Protein AF-A0A6H0V1Q2-F1 (afdb_monomer)

Structure (mmCIF, N/CA/C/O backbone):
data_AF-A0A6H0V1Q2-F1
#
_entry.id   AF-A0A6H0V1Q2-F1
#
loop_
_atom_site.group_PDB
_atom_site.id
_atom_site.type_symbol
_atom_site.label_atom_id
_atom_site.label_alt_id
_atom_site.label_comp_id
_atom_site.label_asym_id
_atom_site.label_entity_id
_atom_site.label_seq_id
_atom_site.pdbx_PDB_ins_code
_atom_site.Cartn_x
_atom_site.Cartn_y
_atom_site.Cartn_z
_atom_site.occupancy
_atom_site.B_iso_or_equiv
_atom_site.auth_seq_id
_atom_site.auth_comp_id
_atom_site.auth_asym_id
_atom_site.auth_atom_id
_atom_site.pdbx_PDB_model_num
ATOM 1 N N . MET A 1 1 ? 16.239 -5.148 -25.891 1.00 35.34 1 MET A N 1
ATOM 2 C CA . MET A 1 1 ? 16.422 -3.730 -26.270 1.00 35.34 1 MET A CA 1
ATOM 3 C C . MET A 1 1 ? 16.133 -2.842 -25.068 1.00 35.34 1 MET A C 1
ATOM 5 O O . MET A 1 1 ? 15.002 -2.816 -24.601 1.00 35.34 1 MET A O 1
ATOM 9 N N . ASN A 1 2 ? 17.152 -2.171 -24.526 1.00 43.47 2 ASN A N 1
ATOM 10 C CA . ASN A 1 2 ? 16.969 -1.147 -23.496 1.00 43.47 2 ASN A CA 1
ATOM 11 C C . ASN A 1 2 ? 16.529 0.144 -24.195 1.00 43.47 2 ASN A C 1
ATOM 13 O O . ASN A 1 2 ? 17.371 0.877 -24.701 1.00 43.47 2 ASN A O 1
ATOM 17 N N . SER A 1 3 ? 15.219 0.388 -24.265 1.00 57.19 3 SER A N 1
ATOM 18 C CA . SER A 1 3 ? 14.702 1.691 -24.690 1.00 57.19 3 SER A CA 1
ATOM 19 C C . SER A 1 3 ? 15.181 2.749 -23.691 1.00 57.19 3 SER A C 1
ATOM 21 O O . SER A 1 3 ? 14.856 2.695 -22.497 1.00 57.19 3 SER A O 1
ATOM 23 N N . ILE A 1 4 ? 16.031 3.662 -24.162 1.00 73.00 4 ILE A N 1
ATOM 24 C CA . ILE A 1 4 ? 16.458 4.831 -23.400 1.00 73.00 4 ILE A CA 1
ATOM 25 C C . ILE A 1 4 ? 15.266 5.781 -23.393 1.00 73.00 4 ILE A C 1
ATOM 27 O O . ILE A 1 4 ? 14.939 6.356 -24.424 1.00 73.00 4 ILE A O 1
ATOM 31 N N . LEU A 1 5 ? 14.633 5.936 -22.227 1.00 74.12 5 LEU A N 1
ATOM 32 C CA . LEU A 1 5 ? 13.517 6.866 -22.073 1.00 74.12 5 LEU A CA 1
ATOM 33 C C . LEU A 1 5 ? 13.927 8.277 -22.505 1.00 74.12 5 LEU A C 1
ATOM 35 O O . LEU A 1 5 ? 15.006 8.763 -22.120 1.00 74.12 5 LEU A O 1
ATOM 39 N N . THR A 1 6 ? 13.032 8.949 -23.219 1.00 88.44 6 THR A N 1
ATOM 40 C CA . THR A 1 6 ? 13.164 10.368 -23.536 1.00 88.44 6 THR A CA 1
ATOM 41 C C . THR A 1 6 ? 13.157 11.201 -22.249 1.00 88.44 6 THR A C 1
ATOM 43 O O . THR A 1 6 ? 12.796 10.744 -21.157 1.00 88.44 6 THR A O 1
ATOM 46 N N . LYS A 1 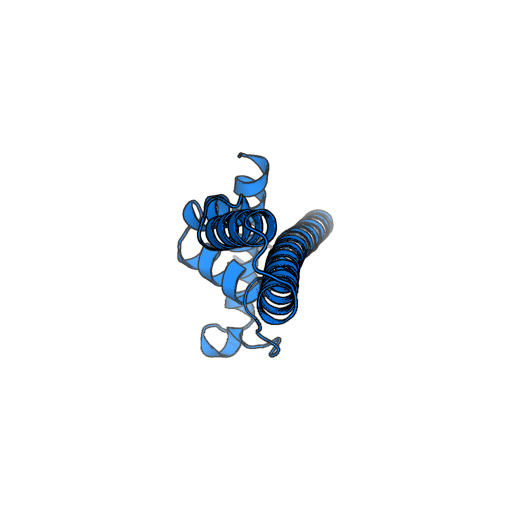7 ? 13.598 12.459 -22.343 1.00 89.50 7 LYS A N 1
ATOM 47 C CA . LYS A 1 7 ? 13.582 13.387 -21.201 1.00 89.50 7 LYS A CA 1
ATOM 48 C C . LYS A 1 7 ? 12.163 13.589 -20.650 1.00 89.50 7 LYS A C 1
ATOM 50 O O . LYS A 1 7 ? 11.982 13.691 -19.434 1.00 89.50 7 LYS A O 1
ATOM 55 N N . GLU A 1 8 ? 11.1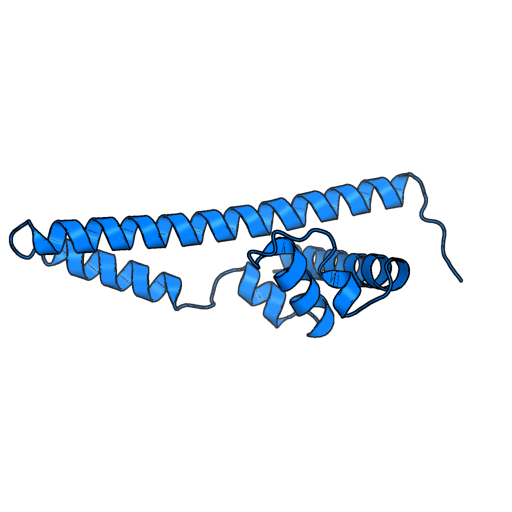74 13.608 -21.534 1.00 90.31 8 GLU A N 1
ATOM 56 C CA . GLU A 1 8 ? 9.760 13.766 -21.190 1.00 90.31 8 GLU A CA 1
ATOM 57 C C . GLU A 1 8 ? 9.228 12.524 -20.474 1.00 90.31 8 GLU A C 1
ATOM 59 O O . GLU A 1 8 ? 8.700 12.639 -19.370 1.00 90.31 8 GLU A O 1
ATOM 64 N N . GLU A 1 9 ? 9.482 11.329 -21.013 1.00 90.00 9 GLU A N 1
ATOM 65 C CA . GLU A 1 9 ? 9.057 10.068 -20.394 1.00 90.00 9 GLU A CA 1
ATOM 66 C C . GLU A 1 9 ? 9.665 9.870 -18.998 1.00 90.00 9 GLU A C 1
ATOM 68 O O . GLU A 1 9 ? 8.996 9.400 -18.076 1.00 90.00 9 GLU A O 1
ATOM 73 N N . LYS A 1 10 ? 10.933 10.263 -18.807 1.00 90.12 10 LYS A N 1
ATOM 74 C CA . LYS A 1 10 ? 11.576 10.247 -17.482 1.00 90.12 10 LYS A CA 1
ATOM 75 C C . LYS A 1 10 ? 10.873 11.187 -16.509 1.00 90.12 10 LYS A C 1
ATOM 77 O O . LYS A 1 10 ? 10.651 10.816 -15.358 1.00 90.12 10 LYS A O 1
ATOM 82 N N . THR A 1 11 ? 10.536 12.394 -16.957 1.00 94.00 11 THR A N 1
ATOM 83 C CA . THR A 1 11 ? 9.831 13.386 -16.134 1.00 94.00 11 THR A CA 1
ATOM 84 C C . THR A 1 11 ? 8.454 12.873 -15.727 1.00 94.00 11 THR A C 1
ATOM 86 O O . THR A 1 11 ? 8.127 12.898 -14.541 1.00 94.00 11 THR A O 1
ATOM 89 N N . PHE A 1 12 ? 7.693 12.334 -16.679 1.00 93.50 12 PHE A N 1
ATOM 90 C CA . PHE A 1 12 ? 6.370 11.773 -16.426 1.00 93.50 12 PHE A CA 1
ATOM 91 C C . PHE A 1 12 ? 6.425 10.592 -15.448 1.00 93.50 12 PHE A C 1
ATOM 93 O O . PHE A 1 12 ? 5.730 10.586 -14.433 1.00 93.50 12 PHE A O 1
ATOM 100 N N . TYR A 1 13 ? 7.339 9.642 -15.662 1.00 94.50 13 TYR A N 1
ATOM 101 C CA . TYR A 1 13 ? 7.541 8.528 -14.733 1.00 94.50 13 TYR A CA 1
ATOM 102 C C . TYR A 1 13 ? 7.905 8.998 -13.315 1.00 94.50 13 TYR A C 1
ATOM 104 O O . TYR A 1 13 ? 7.413 8.454 -12.325 1.00 94.50 13 TYR A O 1
ATOM 112 N N . ASN A 1 14 ? 8.745 10.027 -13.185 1.00 94.81 14 ASN A N 1
ATOM 113 C CA . ASN A 1 14 ? 9.090 10.589 -11.878 1.00 94.81 14 ASN A CA 1
ATOM 114 C C . ASN A 1 14 ? 7.874 11.221 -11.182 1.00 94.81 14 ASN A C 1
ATOM 116 O O . ASN A 1 14 ? 7.743 11.105 -9.960 1.00 94.81 14 ASN A O 1
ATOM 120 N N . GLN A 1 15 ? 6.975 11.858 -11.938 1.00 96.44 15 GLN A N 1
ATOM 121 C CA . GLN A 1 15 ? 5.711 12.373 -11.409 1.00 96.44 15 GLN A CA 1
ATOM 122 C C . GLN A 1 15 ? 4.814 11.232 -10.925 1.00 96.44 15 GLN A C 1
ATOM 124 O O . GLN A 1 15 ? 4.343 11.290 -9.791 1.00 96.44 15 GLN A O 1
ATOM 129 N N . GLN A 1 16 ? 4.667 10.161 -11.711 1.00 96.81 16 GLN A N 1
ATOM 130 C CA . GLN A 1 16 ? 3.937 8.958 -11.297 1.00 96.81 16 GLN A CA 1
ATOM 131 C C . GLN A 1 16 ? 4.529 8.354 -10.015 1.00 96.81 16 GLN A C 1
ATOM 133 O O . GLN A 1 16 ? 3.807 8.109 -9.055 1.00 96.81 16 GLN A O 1
ATOM 138 N N . CYS A 1 17 ? 5.859 8.219 -9.931 1.00 96.31 17 CYS A N 1
ATOM 139 C CA . CYS A 1 17 ? 6.539 7.750 -8.719 1.00 96.31 17 CYS A CA 1
ATOM 140 C C . CYS A 1 17 ? 6.205 8.596 -7.486 1.00 96.31 17 CYS A C 1
ATOM 142 O O . CYS A 1 17 ? 6.069 8.057 -6.384 1.00 96.31 17 CYS A O 1
ATOM 144 N N . ARG A 1 18 ? 6.166 9.925 -7.649 1.00 97.00 18 ARG A N 1
ATOM 145 C CA . ARG A 1 18 ? 5.840 10.856 -6.566 1.00 97.00 18 ARG A CA 1
ATOM 146 C C . ARG A 1 18 ? 4.381 10.705 -6.162 1.00 97.00 18 ARG A C 1
ATOM 148 O O . ARG A 1 18 ? 4.114 10.593 -4.974 1.00 97.00 18 ARG A O 1
ATOM 155 N N . LEU A 1 19 ? 3.479 10.658 -7.134 1.00 96.75 19 LEU A N 1
ATOM 156 C CA . LEU A 1 19 ? 2.054 10.494 -6.898 1.00 96.75 19 LEU A CA 1
ATOM 157 C C . LEU A 1 19 ? 1.755 9.199 -6.134 1.00 96.75 19 LEU A C 1
ATOM 159 O O . LEU A 1 19 ? 1.147 9.262 -5.071 1.00 96.75 19 LEU A O 1
ATOM 163 N N . THR A 1 20 ? 2.245 8.051 -6.614 1.00 97.31 20 THR A N 1
ATOM 164 C CA . THR A 1 20 ? 2.077 6.754 -5.936 1.00 97.31 20 THR A CA 1
ATOM 165 C C . THR A 1 20 ? 2.580 6.815 -4.496 1.00 97.31 20 THR A C 1
ATOM 167 O O . THR A 1 20 ? 1.898 6.359 -3.582 1.00 97.31 20 THR A O 1
ATOM 170 N N . ARG A 1 21 ? 3.746 7.439 -4.267 1.00 96.12 21 ARG A N 1
ATOM 171 C CA . ARG A 1 21 ? 4.287 7.615 -2.914 1.00 96.12 21 ARG A CA 1
ATOM 172 C C . ARG A 1 21 ? 3.337 8.408 -2.020 1.00 96.12 21 ARG A C 1
ATOM 174 O O . ARG A 1 21 ? 3.098 7.984 -0.895 1.00 96.12 21 ARG A O 1
ATOM 181 N N . GLU A 1 22 ? 2.836 9.549 -2.489 1.00 96.44 22 GLU A N 1
ATOM 182 C CA . GLU A 1 22 ? 1.945 10.390 -1.685 1.00 96.44 22 GLU A CA 1
ATOM 183 C C . GLU A 1 22 ? 0.606 9.697 -1.415 1.00 96.44 22 GLU A C 1
ATOM 185 O O . GLU A 1 22 ? 0.146 9.720 -0.279 1.00 96.44 22 GLU A O 1
ATOM 190 N N . ILE A 1 23 ? 0.026 9.003 -2.400 1.00 95.94 23 ILE A N 1
ATOM 191 C CA . ILE A 1 23 ? -1.199 8.206 -2.221 1.00 95.94 23 ILE A CA 1
ATOM 192 C C . ILE A 1 23 ? -1.003 7.164 -1.112 1.00 95.94 23 ILE A C 1
ATOM 194 O O . ILE A 1 23 ? -1.757 7.141 -0.136 1.00 95.94 23 ILE A O 1
ATOM 198 N N . CYS A 1 24 ? 0.047 6.342 -1.213 1.00 95.25 24 CYS A N 1
ATOM 199 C CA . CYS A 1 24 ? 0.351 5.323 -0.210 1.00 95.25 24 CYS A CA 1
ATOM 200 C C . CYS A 1 24 ? 0.624 5.942 1.167 1.00 95.25 24 CYS A C 1
ATOM 202 O O . CYS A 1 24 ? 0.104 5.465 2.174 1.00 95.25 24 CYS A O 1
ATOM 204 N N . LYS A 1 25 ? 1.387 7.039 1.225 1.00 94.56 25 LYS A N 1
ATOM 205 C CA . LYS A 1 25 ? 1.675 7.751 2.475 1.00 94.56 25 LYS A CA 1
ATOM 206 C C . LYS A 1 25 ? 0.404 8.289 3.129 1.00 94.56 25 LYS A C 1
ATOM 208 O O . LYS A 1 25 ? 0.232 8.130 4.334 1.00 94.56 25 LYS A O 1
ATOM 213 N N . MET A 1 26 ? -0.489 8.905 2.358 1.00 94.25 26 MET A N 1
ATOM 214 C CA . MET A 1 26 ? -1.757 9.428 2.868 1.00 94.25 26 MET A CA 1
ATOM 215 C C . MET A 1 26 ? -2.643 8.316 3.425 1.00 94.25 26 MET A C 1
ATOM 217 O O . MET A 1 26 ? -3.242 8.489 4.485 1.00 94.25 26 MET A O 1
ATOM 221 N N . HIS A 1 27 ? -2.671 7.157 2.769 1.00 93.44 27 HIS A N 1
ATOM 222 C CA . HIS A 1 27 ? -3.374 5.986 3.280 1.00 93.44 27 HIS A CA 1
ATOM 223 C C . HIS A 1 27 ? -2.787 5.478 4.602 1.00 93.44 27 HIS A C 1
ATOM 225 O O . HIS A 1 27 ? -3.534 5.270 5.554 1.00 93.44 27 HIS A O 1
ATOM 231 N N . LEU A 1 28 ? -1.462 5.353 4.712 1.00 92.69 28 LEU A N 1
ATOM 232 C CA . LEU A 1 28 ? -0.821 4.967 5.975 1.00 92.69 28 LEU A CA 1
ATOM 233 C C . LEU A 1 28 ? -1.130 5.966 7.102 1.00 92.69 28 LEU A C 1
ATOM 235 O O . LEU A 1 28 ? -1.491 5.559 8.204 1.00 92.69 28 LEU A O 1
ATOM 239 N N . LEU A 1 29 ? -1.070 7.271 6.816 1.00 93.44 29 LEU A N 1
ATOM 240 C CA . LEU A 1 29 ? -1.423 8.320 7.779 1.00 93.44 29 LEU A CA 1
ATOM 241 C C . LEU A 1 29 ? -2.889 8.236 8.217 1.00 93.44 29 LEU A C 1
ATOM 243 O O . LEU A 1 29 ? -3.194 8.438 9.393 1.00 93.44 29 LEU A O 1
ATOM 247 N N . TYR A 1 30 ? -3.793 7.925 7.289 1.00 92.31 30 TYR A N 1
ATOM 248 C CA . TYR A 1 30 ? -5.202 7.698 7.589 1.00 92.31 30 TYR A CA 1
ATOM 249 C C . TYR A 1 30 ? -5.395 6.509 8.542 1.00 92.31 30 TYR A C 1
ATOM 251 O O . TYR A 1 30 ? -6.074 6.651 9.563 1.00 92.31 30 TYR A O 1
ATOM 259 N N . LEU A 1 31 ? -4.744 5.372 8.269 1.00 92.19 31 LEU A N 1
ATOM 260 C CA . LEU A 1 31 ? -4.796 4.191 9.138 1.00 92.19 31 LEU A CA 1
ATOM 261 C C . LEU A 1 31 ? -4.215 4.480 10.529 1.00 92.19 31 LEU A C 1
ATOM 263 O O . LEU A 1 31 ? -4.804 4.100 11.542 1.00 92.19 31 LEU A O 1
ATOM 267 N N . ASP A 1 32 ? -3.091 5.189 10.603 1.00 93.25 32 ASP A N 1
ATOM 268 C CA . ASP A 1 32 ? -2.485 5.577 11.877 1.00 93.25 32 ASP A CA 1
ATOM 269 C C . ASP A 1 32 ? -3.371 6.539 12.670 1.00 93.25 32 ASP A C 1
ATOM 271 O O . ASP A 1 32 ? -3.465 6.434 13.895 1.00 93.25 32 ASP A O 1
ATOM 275 N N . ASN A 1 33 ? -4.068 7.453 11.993 1.00 94.75 33 ASN A N 1
ATOM 276 C CA . ASN A 1 33 ? -5.039 8.332 12.634 1.00 94.75 33 ASN A CA 1
ATOM 277 C C . ASN A 1 33 ? -6.216 7.541 13.227 1.00 94.75 33 ASN A C 1
ATOM 279 O O . ASN A 1 33 ? -6.612 7.803 14.364 1.00 94.75 33 ASN A O 1
ATOM 283 N N . ILE A 1 34 ? -6.739 6.542 12.506 1.00 94.12 34 ILE A N 1
ATOM 284 C CA . ILE A 1 34 ? -7.771 5.636 13.035 1.00 94.12 34 ILE A CA 1
ATOM 285 C C . ILE A 1 34 ? -7.260 4.911 14.284 1.00 94.12 34 ILE A C 1
ATOM 287 O O . ILE A 1 34 ? -7.915 4.945 15.326 1.00 94.12 34 ILE A O 1
ATOM 291 N N . LYS A 1 35 ? -6.065 4.309 14.222 1.00 95.19 35 LYS A N 1
ATOM 292 C CA . LYS A 1 35 ? -5.465 3.595 15.363 1.00 95.19 35 LYS A CA 1
ATOM 293 C C . LYS A 1 35 ? -5.292 4.503 16.581 1.00 95.19 35 LYS A C 1
ATOM 295 O O . LYS A 1 35 ? -5.599 4.091 17.698 1.00 95.19 35 LYS A O 1
ATOM 300 N N . LYS A 1 36 ? -4.848 5.748 16.382 1.00 96.38 36 LYS A N 1
ATOM 301 C CA . LYS A 1 36 ? -4.734 6.745 17.460 1.00 96.38 36 LYS A CA 1
ATOM 302 C C . LYS A 1 36 ? -6.091 7.053 18.090 1.00 96.38 36 LYS A C 1
ATOM 304 O O . LYS A 1 36 ? -6.197 7.043 19.313 1.00 96.38 36 LYS A O 1
ATOM 309 N N . GLN A 1 37 ? -7.129 7.261 17.279 1.00 95.69 37 GLN A N 1
ATOM 310 C CA . GLN A 1 37 ? -8.486 7.492 17.783 1.00 95.69 37 GLN A CA 1
ATOM 311 C C . GLN A 1 37 ? -9.005 6.304 18.601 1.00 95.69 37 GLN A C 1
ATOM 313 O O . GLN A 1 37 ? -9.532 6.508 19.693 1.00 95.69 37 GLN A O 1
ATOM 318 N N . ILE A 1 38 ? -8.799 5.073 18.120 1.00 94.94 38 ILE A N 1
ATOM 319 C CA . ILE A 1 38 ? -9.151 3.848 18.852 1.00 94.94 38 ILE A CA 1
ATOM 320 C C . ILE A 1 38 ? -8.435 3.809 20.207 1.00 94.94 38 ILE A C 1
ATOM 322 O O . ILE A 1 38 ? -9.075 3.558 21.226 1.00 94.94 38 ILE A O 1
ATOM 326 N N . SER A 1 39 ? -7.131 4.095 20.249 1.00 94.31 39 SER A N 1
ATOM 327 C CA . SER A 1 39 ? -6.361 4.130 21.500 1.00 94.31 39 SER A CA 1
ATOM 328 C C . SER A 1 39 ? -6.882 5.183 22.481 1.00 94.31 39 SER A C 1
ATOM 330 O O . SER A 1 39 ? -7.022 4.892 23.668 1.00 94.31 39 SER A O 1
ATOM 332 N N . CYS A 1 40 ? -7.229 6.382 22.002 1.00 93.19 40 CYS A N 1
ATOM 333 C CA . CYS A 1 40 ? -7.832 7.423 22.836 1.00 93.19 40 CYS A CA 1
ATOM 334 C C . CYS A 1 40 ? -9.197 7.002 23.395 1.00 93.19 40 CYS A C 1
ATOM 336 O O . CYS A 1 40 ? -9.472 7.254 24.565 1.00 93.19 40 CYS A O 1
ATOM 338 N N . LEU A 1 41 ? -10.039 6.348 22.590 1.00 92.44 41 LEU A N 1
ATOM 339 C CA . LEU A 1 41 ? -11.336 5.837 23.044 1.00 92.44 41 LEU A CA 1
ATOM 340 C C . LEU A 1 41 ? -11.159 4.734 24.093 1.00 92.44 41 LEU A C 1
ATOM 342 O O . LEU A 1 41 ? -11.764 4.824 25.154 1.00 92.44 41 LEU A O 1
ATOM 346 N N . LYS A 1 42 ? -10.251 3.773 23.864 1.00 90.19 42 LYS A N 1
ATOM 347 C CA . LYS A 1 42 ? -9.911 2.721 24.844 1.00 90.19 42 LYS A CA 1
ATOM 348 C C . LYS A 1 42 ? -9.409 3.298 26.164 1.00 90.19 42 LYS A C 1
ATOM 350 O O . LYS A 1 42 ? -9.692 2.744 27.220 1.00 90.19 42 LYS A O 1
ATOM 355 N N . PHE A 1 43 ? -8.642 4.387 26.112 1.00 90.38 43 PHE A N 1
ATOM 356 C CA . PHE A 1 43 ? -8.206 5.089 27.313 1.00 90.38 43 PHE A CA 1
ATOM 357 C C . PHE A 1 43 ? -9.403 5.717 28.036 1.00 90.38 43 PHE A C 1
ATOM 359 O O . PHE A 1 43 ? -9.618 5.421 29.205 1.00 90.38 43 PHE A O 1
ATOM 366 N N . LYS A 1 44 ? -10.234 6.502 27.341 1.00 88.88 44 LYS A N 1
ATOM 367 C CA . LYS A 1 44 ? -11.429 7.130 27.932 1.00 88.88 44 LYS A CA 1
ATOM 368 C C . LYS A 1 44 ? -12.383 6.116 28.560 1.00 88.88 44 LYS A C 1
ATOM 370 O O . LYS A 1 44 ? -12.794 6.309 29.693 1.00 88.88 44 LYS A O 1
ATOM 375 N N . GLU A 1 45 ? -12.653 5.001 27.883 1.00 86.31 45 GLU A N 1
ATOM 376 C CA . GLU A 1 45 ? -13.500 3.913 28.397 1.00 86.31 45 GLU A CA 1
ATOM 377 C C . GLU A 1 45 ? -12.984 3.294 29.707 1.00 86.31 45 GLU A C 1
ATOM 379 O O . GLU A 1 45 ? -13.778 2.763 30.479 1.00 86.31 45 GLU A O 1
ATOM 384 N N . ARG A 1 46 ? -11.669 3.334 29.967 1.00 84.94 46 ARG A N 1
ATOM 385 C CA . ARG A 1 46 ? -11.079 2.807 31.209 1.00 84.94 46 ARG A CA 1
ATOM 386 C C . ARG A 1 46 ? -11.204 3.764 32.393 1.00 84.94 46 ARG A C 1
ATOM 388 O O . ARG A 1 46 ? -11.212 3.294 33.526 1.00 84.94 46 ARG A O 1
ATOM 395 N N . PHE A 1 47 ? -11.230 5.073 32.145 1.00 83.00 47 PHE A N 1
ATOM 396 C CA . PHE A 1 47 ? -11.155 6.102 33.193 1.00 83.00 47 PHE A CA 1
ATOM 397 C C . PHE A 1 47 ? -12.472 6.851 33.415 1.00 83.00 47 PHE A C 1
ATOM 399 O O . PHE A 1 47 ? -12.715 7.350 34.511 1.00 83.00 47 PHE A O 1
ATOM 406 N N . GLU A 1 48 ? -13.334 6.923 32.405 1.00 76.75 48 GLU A N 1
ATOM 407 C CA . GLU A 1 48 ? -14.662 7.524 32.489 1.00 76.75 48 GLU A CA 1
ATOM 408 C C . GLU A 1 48 ? -15.717 6.414 32.651 1.00 76.75 48 GLU A C 1
ATOM 410 O O . GLU A 1 48 ? -15.538 5.301 32.153 1.00 76.75 48 GLU A O 1
ATOM 415 N N . LYS A 1 49 ? -16.829 6.690 33.357 1.00 70.81 49 LYS A N 1
ATOM 416 C CA . LYS A 1 49 ? -17.973 5.757 33.427 1.00 70.81 49 LYS A CA 1
ATOM 417 C C . LYS A 1 49 ? -18.345 5.336 32.004 1.00 70.81 49 LYS A C 1
ATOM 419 O O . LYS A 1 49 ? -18.435 6.197 31.133 1.00 70.81 49 LYS A O 1
ATOM 424 N N . THR A 1 50 ? -18.554 4.038 31.787 1.00 70.00 50 THR A N 1
ATOM 425 C CA . THR A 1 50 ? -18.785 3.435 30.468 1.00 70.00 50 THR A CA 1
ATOM 426 C C . THR A 1 50 ? -19.799 4.253 29.663 1.00 70.00 50 THR A C 1
ATOM 428 O O . THR A 1 50 ? -20.987 4.246 29.976 1.00 70.00 50 THR A O 1
ATOM 431 N N . ASN A 1 51 ? -19.320 4.992 28.657 1.00 82.12 51 ASN A N 1
ATOM 432 C CA . ASN A 1 51 ? -20.157 5.768 27.749 1.00 82.12 51 ASN A CA 1
ATOM 433 C C . ASN A 1 51 ? -20.413 4.919 26.490 1.00 82.12 51 ASN A C 1
ATOM 435 O O . ASN A 1 51 ? -19.468 4.695 25.724 1.00 82.12 51 ASN A O 1
ATOM 439 N N . PRO A 1 52 ? -21.658 4.466 26.249 1.00 85.19 52 PRO A N 1
ATOM 440 C CA . PRO A 1 52 ? -21.998 3.644 25.088 1.00 85.19 52 PRO A CA 1
ATOM 441 C C . PRO A 1 52 ? -21.598 4.272 23.745 1.00 85.19 52 PRO A C 1
ATOM 443 O O . PRO A 1 52 ? -21.283 3.550 22.800 1.00 85.19 52 PRO A O 1
ATOM 446 N N . GLU A 1 53 ? -21.552 5.605 23.657 1.00 88.50 53 GLU A N 1
ATOM 447 C CA . GLU A 1 53 ? -21.141 6.325 22.448 1.00 88.50 53 GLU A CA 1
ATOM 448 C C . GLU A 1 53 ? -19.662 6.082 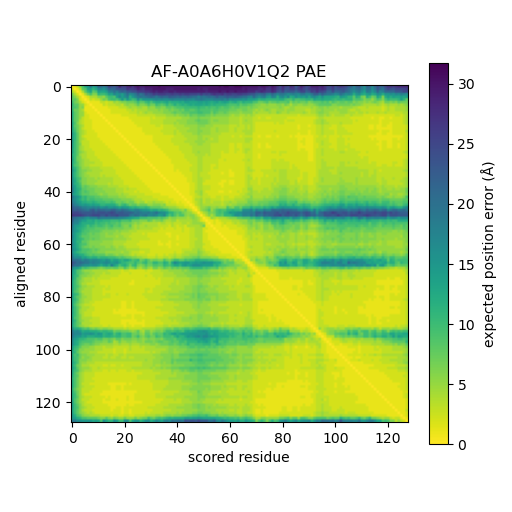22.105 1.00 88.50 53 GLU A C 1
ATOM 450 O O . GLU A 1 53 ? -19.308 5.903 20.937 1.00 88.50 53 GLU A O 1
ATOM 455 N N . PHE A 1 54 ? -18.783 6.020 23.113 1.00 88.31 54 PHE A N 1
ATOM 456 C CA . PHE A 1 54 ? -17.363 5.735 22.891 1.00 88.31 54 PHE A CA 1
ATOM 457 C C . PHE A 1 54 ? -17.155 4.313 22.389 1.00 88.31 54 PHE A C 1
ATOM 459 O O . PHE A 1 54 ? -16.358 4.106 21.471 1.00 88.31 54 PHE A O 1
ATOM 466 N N . THR A 1 55 ? -17.922 3.365 22.925 1.00 88.81 55 THR A N 1
ATOM 467 C CA . THR A 1 55 ? -17.879 1.968 22.498 1.00 88.81 55 THR A CA 1
ATOM 468 C C . THR A 1 55 ? -18.377 1.801 21.072 1.00 88.81 55 THR A C 1
ATOM 470 O O . THR A 1 55 ? -17.675 1.193 20.263 1.00 88.81 55 THR A O 1
ATOM 473 N N . ALA A 1 56 ? -19.513 2.410 20.725 1.00 91.56 56 ALA A N 1
ATOM 474 C CA . ALA A 1 56 ? -20.038 2.381 19.362 1.00 91.56 56 ALA A CA 1
ATOM 475 C C . ALA A 1 56 ? -19.054 3.012 18.360 1.00 91.56 56 ALA A C 1
ATOM 477 O O . ALA A 1 56 ? -18.750 2.431 17.317 1.00 91.56 56 ALA A O 1
ATOM 478 N N . LYS A 1 57 ? -18.475 4.174 18.696 1.00 93.50 57 LYS A N 1
ATOM 479 C CA . LYS A 1 57 ? -17.480 4.836 17.839 1.00 93.50 57 LYS A CA 1
ATOM 480 C C . LYS A 1 57 ? -16.204 4.010 17.685 1.00 93.50 57 LYS A C 1
ATOM 482 O O . LYS A 1 57 ? -15.631 3.972 16.596 1.00 93.50 57 LYS A O 1
ATOM 487 N N . ARG A 1 58 ? -15.741 3.360 18.756 1.00 93.75 58 ARG A N 1
ATOM 488 C CA . ARG A 1 58 ? -14.569 2.480 18.718 1.00 93.75 58 ARG A CA 1
ATOM 489 C C . ARG A 1 58 ? -14.815 1.282 17.806 1.00 93.75 58 ARG A C 1
ATOM 491 O O . ARG A 1 58 ? -13.959 1.010 16.973 1.00 93.75 58 ARG A O 1
ATOM 498 N N . GLN A 1 59 ? -15.966 0.622 17.937 1.00 92.75 59 GLN A N 1
ATOM 499 C CA . GLN A 1 59 ? -16.356 -0.507 17.086 1.00 92.75 59 GLN A CA 1
ATOM 500 C C . GLN A 1 59 ? -16.388 -0.104 15.611 1.00 92.75 59 GLN A C 1
ATOM 502 O O . GLN A 1 59 ? -15.708 -0.729 14.807 1.00 92.75 59 GLN A O 1
ATOM 507 N N . LEU A 1 60 ? -17.036 1.017 15.276 1.00 93.31 60 LEU A N 1
ATOM 508 C CA . LEU A 1 60 ? -17.067 1.536 13.904 1.00 93.31 60 LEU A CA 1
ATOM 509 C C . LEU A 1 60 ? -15.659 1.787 13.330 1.00 93.31 60 LEU A C 1
ATOM 511 O O . LEU A 1 60 ? -15.397 1.541 12.154 1.00 93.31 60 LEU A O 1
ATOM 515 N N . LEU A 1 61 ? -14.739 2.321 14.137 1.00 93.50 61 LEU A N 1
ATOM 516 C CA . LEU A 1 61 ? -13.358 2.556 13.709 1.00 93.50 61 LEU A CA 1
ATOM 517 C C . LEU A 1 61 ? -12.559 1.253 13.559 1.00 93.50 61 LEU A C 1
ATOM 519 O O . LEU A 1 61 ? -11.724 1.162 12.661 1.00 93.50 61 LEU A O 1
ATOM 523 N N . GLU A 1 62 ? -12.795 0.265 14.423 1.00 93.12 62 GLU A N 1
ATOM 524 C CA . GLU A 1 62 ? -12.191 -1.068 14.321 1.00 93.12 62 GLU A CA 1
ATOM 525 C C . GLU A 1 62 ? -12.694 -1.804 13.069 1.00 93.12 62 GLU A C 1
ATOM 527 O O . GLU A 1 62 ? -11.879 -2.359 12.335 1.00 93.12 62 GLU A O 1
ATOM 532 N N . GLU A 1 63 ? -13.989 -1.715 12.758 1.00 91.44 63 GLU A N 1
ATOM 533 C CA . GLU A 1 63 ? -14.581 -2.231 11.517 1.00 91.44 63 GLU A CA 1
ATOM 534 C C . GLU A 1 63 ? -13.958 -1.574 10.282 1.00 91.44 63 GLU A C 1
ATOM 536 O O . GLU A 1 63 ? -13.513 -2.272 9.376 1.00 91.44 63 GLU A O 1
ATOM 541 N N . LYS A 1 64 ? -13.816 -0.240 10.271 1.00 88.50 64 LYS A N 1
ATOM 542 C CA . LYS A 1 64 ? -13.132 0.480 9.179 1.00 88.50 64 LYS A CA 1
ATOM 543 C C . LYS A 1 64 ? -11.678 0.057 8.981 1.00 88.50 64 LYS A C 1
ATOM 545 O O . LYS A 1 64 ? -11.160 0.184 7.878 1.00 88.50 64 LYS A O 1
ATOM 550 N N . LEU A 1 65 ? -11.000 -0.387 10.040 1.00 88.38 65 LEU A N 1
ATOM 551 C CA . LEU A 1 65 ? -9.624 -0.876 9.952 1.00 88.38 65 LEU A CA 1
ATOM 552 C C . LEU A 1 65 ? -9.559 -2.313 9.411 1.00 88.38 65 LEU A C 1
ATOM 554 O O . LEU A 1 65 ? -8.545 -2.696 8.834 1.00 88.38 65 LEU A O 1
ATOM 558 N N . GLN A 1 66 ? -10.614 -3.100 9.629 1.00 84.75 66 GLN A N 1
ATOM 559 C CA . GLN A 1 66 ? -10.737 -4.475 9.139 1.00 84.75 66 GLN A CA 1
ATOM 560 C C . GLN A 1 66 ? -11.267 -4.547 7.706 1.00 84.75 66 GLN A C 1
ATOM 562 O O . GLN A 1 66 ? -10.927 -5.479 6.979 1.00 84.75 66 GLN A O 1
ATOM 567 N N . GLN A 1 67 ? -12.087 -3.581 7.293 1.00 76.62 67 GLN A N 1
ATOM 568 C CA . GLN A 1 67 ? -12.584 -3.491 5.927 1.00 76.62 67 GLN A CA 1
ATOM 569 C C . GLN A 1 67 ? -11.423 -3.213 4.966 1.00 76.62 67 GLN A C 1
ATOM 571 O O . GLN A 1 67 ? -10.777 -2.165 5.011 1.00 76.62 67 GLN A O 1
ATOM 576 N N . ASN A 1 68 ? -11.190 -4.153 4.049 1.00 65.81 68 ASN A N 1
ATOM 577 C CA . ASN A 1 68 ? -10.234 -4.023 2.946 1.00 65.81 68 ASN A CA 1
ATOM 578 C C . ASN A 1 68 ? -10.784 -3.161 1.792 1.00 65.81 68 ASN A C 1
ATOM 580 O O . ASN A 1 68 ? -10.296 -3.236 0.671 1.00 65.81 68 ASN A O 1
ATOM 584 N N . ASP A 1 69 ? -11.762 -2.298 2.060 1.00 70.94 69 ASP A N 1
ATOM 585 C CA . ASP A 1 69 ? -12.517 -1.572 1.032 1.00 70.94 69 ASP A CA 1
ATOM 586 C C . ASP A 1 69 ? -11.861 -0.237 0.652 1.00 70.94 69 ASP A C 1
ATOM 588 O O . ASP A 1 69 ? -12.437 0.597 -0.047 1.00 70.94 69 ASP A O 1
ATOM 592 N N . SER A 1 70 ? -10.639 0.016 1.128 1.00 85.19 70 SER A N 1
ATOM 593 C CA . SER A 1 70 ? -9.921 1.220 0.725 1.00 85.19 70 SER A CA 1
ATOM 594 C C . SER A 1 70 ? -9.567 1.150 -0.762 1.00 85.19 70 SER A C 1
ATOM 596 O O . SER A 1 70 ? -9.148 0.104 -1.257 1.00 85.19 70 SER A O 1
ATOM 598 N N . LEU A 1 71 ? -9.640 2.289 -1.455 1.00 90.19 71 LEU A N 1
ATOM 599 C CA . LEU A 1 71 ? -9.284 2.388 -2.874 1.00 90.19 71 LEU A CA 1
ATOM 600 C C . LEU A 1 71 ? -7.898 1.794 -3.178 1.00 90.19 71 LEU A C 1
ATOM 602 O O . LEU A 1 71 ? -7.716 1.160 -4.209 1.00 90.19 71 LEU A O 1
ATOM 606 N N . ILE A 1 72 ? -6.930 1.929 -2.263 1.00 92.38 72 ILE A N 1
ATOM 607 C CA . ILE A 1 72 ? -5.608 1.308 -2.429 1.00 92.38 72 ILE A CA 1
ATOM 608 C C . ILE A 1 72 ? -5.702 -0.216 -2.469 1.00 92.38 72 ILE A C 1
ATOM 610 O O . ILE A 1 72 ? -5.083 -0.826 -3.330 1.00 92.38 72 ILE A O 1
ATOM 614 N N . GLN A 1 73 ? -6.468 -0.834 -1.572 1.00 91.06 73 GLN A N 1
ATOM 615 C CA . GLN A 1 73 ? -6.634 -2.290 -1.547 1.00 91.06 73 GLN A CA 1
ATOM 616 C C . GLN A 1 73 ? -7.386 -2.791 -2.788 1.00 91.06 73 GLN A C 1
ATOM 618 O O . GLN A 1 73 ? -7.003 -3.798 -3.384 1.00 91.06 73 GLN A O 1
ATOM 623 N N . ILE A 1 74 ? -8.390 -2.040 -3.251 1.00 93.12 74 ILE A N 1
ATOM 624 C CA . ILE A 1 74 ? -9.081 -2.322 -4.517 1.00 93.12 74 ILE A CA 1
ATOM 625 C C . ILE A 1 74 ? -8.094 -2.260 -5.688 1.00 93.12 74 ILE A C 1
ATOM 627 O O . ILE A 1 74 ? -8.033 -3.184 -6.492 1.00 93.12 74 ILE A O 1
ATOM 631 N N . VAL A 1 75 ? -7.261 -1.223 -5.771 1.00 95.81 75 VAL A N 1
ATOM 632 C CA . VAL A 1 75 ? -6.246 -1.121 -6.828 1.00 95.81 75 VAL A CA 1
ATOM 633 C C . VAL A 1 75 ? -5.251 -2.278 -6.746 1.00 95.81 75 VAL A C 1
ATOM 635 O O . VAL A 1 75 ? -5.039 -2.958 -7.744 1.00 95.81 75 VAL A O 1
ATOM 638 N N . LEU A 1 76 ? -4.684 -2.556 -5.569 1.00 95.62 76 LEU A N 1
ATOM 639 C CA . LEU A 1 76 ? -3.700 -3.629 -5.382 1.00 95.62 76 LEU A CA 1
ATOM 640 C C . LEU A 1 76 ? -4.261 -5.018 -5.709 1.00 95.62 76 LEU A C 1
ATOM 642 O O . LEU A 1 76 ? -3.543 -5.832 -6.284 1.00 95.62 76 LEU A O 1
ATOM 646 N N . SER A 1 77 ? -5.530 -5.284 -5.391 1.00 94.81 77 SER A N 1
ATOM 647 C CA . SER A 1 77 ? -6.190 -6.557 -5.723 1.00 94.81 77 SER A CA 1
ATOM 648 C C . SER A 1 77 ? -6.466 -6.733 -7.221 1.00 94.81 77 SER A C 1
ATOM 650 O O . SER A 1 77 ? -6.540 -7.867 -7.689 1.00 94.81 77 SER A O 1
ATOM 652 N N . ASN A 1 78 ? -6.563 -5.635 -7.978 1.00 95.69 78 ASN A N 1
ATOM 653 C CA . ASN A 1 78 ? -6.719 -5.653 -9.436 1.00 95.69 78 ASN A CA 1
ATOM 654 C C . ASN A 1 78 ? -5.385 -5.598 -10.196 1.00 95.69 78 ASN A C 1
ATOM 656 O O . ASN A 1 78 ? -5.352 -5.817 -11.407 1.00 95.69 78 ASN A O 1
ATOM 660 N N . MET A 1 79 ? -4.281 -5.309 -9.507 1.00 97.50 79 MET A N 1
ATOM 661 C CA . MET A 1 79 ? -2.945 -5.373 -10.086 1.00 97.50 79 MET A CA 1
ATOM 662 C C . MET A 1 79 ? -2.486 -6.820 -10.270 1.00 97.50 79 MET A C 1
ATOM 664 O O . MET A 1 79 ? -2.865 -7.735 -9.537 1.00 97.50 79 MET A O 1
ATOM 668 N N . SER A 1 80 ? -1.549 -7.026 -11.191 1.00 97.94 80 SER A N 1
ATOM 669 C CA . SER A 1 80 ? -0.810 -8.279 -11.261 1.00 97.94 80 SER A CA 1
ATOM 670 C C . SER A 1 80 ? -0.107 -8.567 -9.918 1.00 97.94 80 SER A C 1
ATOM 672 O O . SER A 1 80 ? 0.524 -7.667 -9.349 1.00 97.94 80 SER A O 1
ATOM 674 N N . PRO A 1 81 ? -0.122 -9.820 -9.409 1.00 97.69 81 PRO A N 1
ATOM 675 C CA . PRO A 1 81 ? 0.373 -10.124 -8.060 1.00 97.69 81 PRO A CA 1
ATOM 676 C C . PRO A 1 81 ? 1.816 -9.673 -7.801 1.00 97.69 81 PRO A C 1
ATOM 678 O O . PRO A 1 81 ? 2.162 -9.219 -6.713 1.00 97.69 81 PRO A O 1
ATOM 681 N N . LYS A 1 82 ? 2.677 -9.756 -8.824 1.00 96.62 82 LYS A N 1
ATOM 682 C CA . LYS A 1 82 ? 4.078 -9.320 -8.730 1.00 96.62 82 LYS A CA 1
ATOM 683 C C . LYS A 1 82 ? 4.202 -7.806 -8.583 1.00 96.62 82 LYS A C 1
ATOM 685 O O . LYS A 1 82 ? 5.046 -7.342 -7.822 1.00 96.62 82 LYS A O 1
ATOM 690 N N . ASN A 1 83 ? 3.393 -7.043 -9.310 1.00 98.06 83 ASN A N 1
ATOM 691 C CA . ASN A 1 83 ? 3.454 -5.589 -9.270 1.00 98.06 83 ASN A CA 1
ATOM 692 C C . ASN A 1 83 ? 2.790 -5.040 -8.007 1.00 98.06 83 ASN A C 1
ATOM 694 O O . ASN A 1 83 ? 3.366 -4.147 -7.388 1.0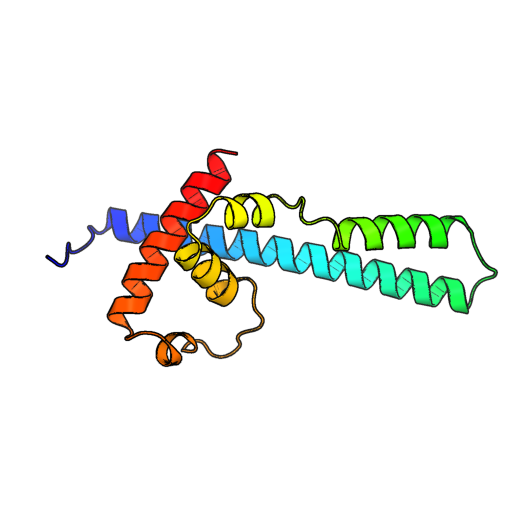0 98.06 83 ASN A O 1
ATOM 698 N N . ALA A 1 84 ? 1.664 -5.624 -7.580 1.00 97.88 84 ALA A N 1
ATOM 699 C CA . ALA A 1 84 ? 1.043 -5.331 -6.289 1.00 97.88 84 ALA A CA 1
ATOM 700 C C . ALA A 1 84 ? 2.064 -5.484 -5.152 1.00 97.88 84 ALA A C 1
ATOM 702 O O . ALA A 1 84 ? 2.330 -4.536 -4.416 1.00 97.88 84 ALA A O 1
ATOM 703 N N . TRP A 1 85 ? 2.752 -6.629 -5.108 1.00 96.75 85 TRP A N 1
ATOM 704 C CA . TRP A 1 85 ? 3.781 -6.903 -4.107 1.00 96.75 85 TRP A CA 1
ATOM 705 C C . TRP A 1 85 ? 4.943 -5.896 -4.142 1.00 96.75 85 TRP A C 1
ATOM 707 O O . TRP A 1 85 ? 5.438 -5.475 -3.095 1.00 96.75 85 TRP A O 1
ATOM 717 N N . ILE A 1 86 ? 5.372 -5.451 -5.332 1.00 97.12 86 ILE A N 1
ATOM 718 C CA . ILE A 1 86 ? 6.391 -4.395 -5.451 1.00 97.12 86 ILE A CA 1
ATOM 719 C C . ILE A 1 86 ? 5.882 -3.078 -4.861 1.00 97.12 86 ILE A C 1
ATOM 721 O O . ILE A 1 86 ? 6.643 -2.418 -4.150 1.00 97.12 86 ILE A O 1
ATOM 725 N N . ILE A 1 87 ? 4.636 -2.677 -5.134 1.00 97.44 87 ILE A N 1
ATOM 726 C C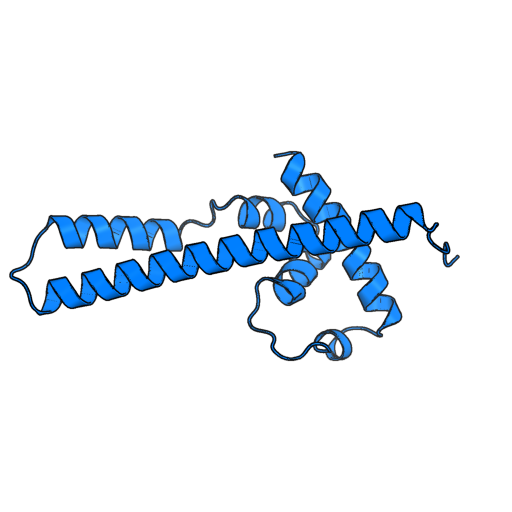A . ILE A 1 87 ? 4.056 -1.456 -4.558 1.00 97.44 87 ILE A CA 1
ATOM 727 C C . ILE A 1 87 ? 3.983 -1.571 -3.037 1.00 97.44 87 ILE A C 1
ATOM 729 O O . ILE A 1 87 ? 4.468 -0.677 -2.342 1.00 97.44 87 ILE A O 1
ATOM 733 N N . GLU A 1 88 ? 3.475 -2.688 -2.521 1.00 95.69 88 GLU A N 1
ATOM 734 C CA . GLU A 1 88 ? 3.384 -2.950 -1.085 1.00 95.69 88 GLU A CA 1
ATOM 735 C C . GLU A 1 88 ? 4.750 -2.846 -0.402 1.00 95.69 88 GLU A C 1
ATOM 737 O O . GLU A 1 88 ? 4.930 -2.048 0.521 1.00 95.69 88 GLU A O 1
ATOM 742 N N . LYS A 1 89 ? 5.747 -3.587 -0.898 1.00 95.12 89 LYS A N 1
ATOM 743 C CA . LYS A 1 89 ? 7.107 -3.585 -0.340 1.00 95.12 89 LYS A CA 1
ATOM 744 C C . LYS A 1 89 ? 7.825 -2.247 -0.493 1.00 95.12 89 LYS A C 1
ATOM 746 O O . LYS A 1 89 ? 8.677 -1.913 0.328 1.00 95.12 89 LYS A O 1
ATOM 751 N N . THR A 1 90 ? 7.509 -1.477 -1.534 1.00 94.94 90 THR A N 1
ATOM 752 C CA . THR A 1 90 ? 8.162 -0.183 -1.775 1.00 94.94 90 THR A CA 1
ATOM 753 C C . THR A 1 90 ? 7.547 0.942 -0.946 1.00 94.94 90 THR A C 1
ATOM 755 O O . THR A 1 90 ? 8.276 1.844 -0.537 1.00 94.94 90 THR A O 1
ATOM 758 N N . TYR A 1 91 ? 6.226 0.935 -0.748 1.00 94.81 91 TYR A N 1
ATOM 759 C CA . TYR A 1 91 ? 5.496 2.121 -0.289 1.00 94.81 91 TYR A CA 1
ATOM 760 C C . TYR A 1 91 ? 4.590 1.903 0.925 1.00 94.81 91 TYR A C 1
ATOM 762 O O . TYR A 1 91 ? 4.291 2.881 1.605 1.00 94.81 91 TYR A O 1
ATOM 770 N N . LEU A 1 92 ? 4.139 0.675 1.195 1.00 92.94 92 LEU A N 1
ATOM 771 C CA . LEU A 1 92 ? 3.191 0.386 2.281 1.00 92.94 92 LEU A CA 1
ATOM 772 C C . LEU A 1 92 ? 3.825 -0.371 3.451 1.00 92.94 92 LEU A C 1
ATOM 774 O O . LEU A 1 92 ? 3.337 -0.292 4.574 1.00 92.94 92 LEU A O 1
ATOM 778 N N . SER A 1 93 ? 4.922 -1.088 3.215 1.00 89.31 93 SER A N 1
ATOM 779 C CA . SER A 1 93 ? 5.678 -1.744 4.280 1.00 89.31 93 SER A CA 1
ATOM 780 C C . SER A 1 93 ? 6.645 -0.785 4.980 1.00 89.31 93 SER A C 1
ATOM 782 O O . SER A 1 93 ? 7.233 0.088 4.340 1.00 89.31 93 SER A O 1
ATOM 784 N N . ASN A 1 94 ? 6.897 -1.019 6.270 1.00 77.00 94 ASN A N 1
ATOM 785 C CA . ASN A 1 94 ? 7.904 -0.307 7.068 1.00 77.00 94 ASN A CA 1
ATOM 786 C C . ASN A 1 94 ? 9.341 -0.764 6.739 1.00 77.00 94 ASN A C 1
ATOM 788 O O . ASN A 1 94 ? 10.117 -1.123 7.624 1.00 77.00 94 ASN A O 1
ATOM 792 N N . ASN A 1 95 ? 9.701 -0.788 5.456 1.00 75.38 95 ASN A N 1
ATOM 793 C CA . ASN A 1 95 ? 11.057 -1.096 5.021 1.00 75.38 95 ASN A CA 1
ATOM 794 C C . ASN A 1 95 ? 11.928 0.160 5.143 1.00 75.38 95 ASN A C 1
ATOM 796 O O . ASN A 1 95 ? 11.895 1.041 4.287 1.00 75.38 95 ASN A O 1
ATOM 800 N N . TYR A 1 96 ? 12.736 0.227 6.201 1.00 76.12 96 TYR A N 1
ATOM 801 C CA . TYR A 1 96 ? 13.727 1.296 6.383 1.00 76.12 96 TYR A CA 1
ATOM 802 C C . TYR A 1 96 ? 14.961 1.121 5.482 1.00 76.12 96 TYR A C 1
ATOM 804 O O . TYR A 1 96 ? 15.678 2.085 5.223 1.00 76.12 96 TYR A O 1
ATOM 812 N N . ASN A 1 97 ? 15.199 -0.097 4.983 1.00 88.12 97 ASN A N 1
ATOM 813 C CA . ASN A 1 97 ? 16.275 -0.385 4.041 1.00 88.12 97 ASN A CA 1
ATOM 814 C C . ASN A 1 97 ? 15.863 0.029 2.619 1.00 88.12 97 ASN A C 1
ATOM 816 O O . ASN A 1 97 ? 14.972 -0.577 2.026 1.00 88.12 97 ASN A O 1
ATOM 820 N N . SER A 1 98 ? 16.540 1.025 2.047 1.00 85.19 98 SER A N 1
ATOM 821 C CA . SER A 1 98 ? 16.315 1.485 0.669 1.00 85.19 98 SER A CA 1
ATOM 822 C C . SER A 1 98 ? 16.717 0.456 -0.396 1.00 85.19 98 SER A C 1
ATOM 824 O O . SER A 1 98 ? 16.273 0.560 -1.542 1.00 85.19 98 SER A O 1
ATOM 826 N N . GLU A 1 99 ? 17.516 -0.544 -0.022 1.00 92.12 99 GLU A N 1
ATOM 827 C CA . GLU A 1 99 ? 18.049 -1.596 -0.888 1.00 92.12 99 GLU A CA 1
ATOM 828 C C . GLU A 1 99 ? 17.424 -2.973 -0.632 1.00 92.12 99 GLU A C 1
ATOM 830 O O . GLU A 1 99 ? 17.944 -3.977 -1.108 1.00 92.12 99 GLU A O 1
ATOM 835 N N . TRP A 1 100 ? 16.269 -3.036 0.046 1.00 93.44 100 TRP A N 1
ATOM 836 C CA . TRP A 1 100 ? 15.528 -4.284 0.314 1.00 93.44 100 TRP A CA 1
ATOM 837 C C . TRP A 1 100 ? 15.319 -5.165 -0.930 1.00 93.44 100 TRP A C 1
ATOM 839 O O . TRP A 1 100 ? 15.146 -6.376 -0.836 1.00 93.44 100 TRP A O 1
ATOM 849 N N . TYR A 1 101 ? 15.296 -4.558 -2.118 1.00 94.25 101 TYR A N 1
ATOM 850 C CA . TYR A 1 101 ? 15.074 -5.260 -3.374 1.00 94.25 101 TYR A CA 1
ATOM 851 C C . TYR A 1 101 ? 16.250 -6.150 -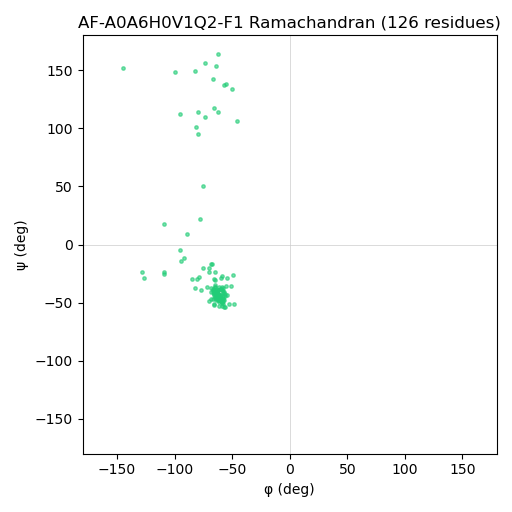3.785 1.00 94.25 101 TYR A C 1
ATOM 853 O O . TYR A 1 101 ? 16.039 -7.045 -4.602 1.00 94.25 101 TYR A O 1
ATOM 861 N N . LEU A 1 102 ? 17.460 -5.920 -3.258 1.00 95.19 102 LEU A N 1
ATOM 862 C CA . LEU A 1 102 ? 18.651 -6.706 -3.599 1.00 95.19 102 LEU A CA 1
ATOM 863 C C . LEU A 1 102 ? 18.543 -8.164 -3.147 1.00 95.19 102 LEU A C 1
ATOM 865 O O . LEU A 1 102 ? 19.140 -9.032 -3.777 1.00 95.19 102 LEU A O 1
ATOM 869 N N . ASP A 1 103 ? 17.706 -8.440 -2.148 1.00 93.88 103 ASP A N 1
ATOM 870 C CA . ASP A 1 103 ? 17.418 -9.798 -1.680 1.00 93.88 103 ASP A CA 1
ATOM 871 C C . ASP A 1 103 ? 16.628 -10.626 -2.715 1.00 93.88 103 ASP A C 1
ATOM 873 O O . ASP A 1 103 ? 16.571 -11.851 -2.630 1.00 93.88 103 ASP A O 1
ATOM 877 N N . TYR A 1 104 ? 16.012 -9.969 -3.708 1.00 93.94 104 TYR A N 1
ATOM 878 C CA . TYR A 1 104 ? 15.096 -10.597 -4.671 1.00 93.94 104 TYR A CA 1
ATOM 879 C C . TYR A 1 104 ? 15.476 -10.337 -6.133 1.00 93.94 104 TYR A C 1
ATOM 881 O O . TYR A 1 104 ? 15.161 -11.139 -7.015 1.00 93.94 104 TYR A O 1
ATOM 889 N N . PHE A 1 105 ? 16.120 -9.205 -6.423 1.00 94.50 105 PHE A N 1
ATOM 890 C CA . PHE A 1 105 ? 16.419 -8.766 -7.781 1.00 94.50 105 PHE A CA 1
ATOM 891 C C . PHE A 1 105 ? 17.761 -8.051 -7.865 1.00 94.50 105 PHE A C 1
ATOM 893 O O . PHE A 1 105 ? 18.160 -7.304 -6.976 1.00 94.50 105 PHE A O 1
ATOM 900 N N . SER A 1 106 ? 18.387 -8.124 -9.040 1.00 96.62 106 SER A N 1
ATOM 901 C CA . SER A 1 106 ? 19.409 -7.141 -9.388 1.00 96.62 106 SER A CA 1
ATOM 902 C C . SER A 1 106 ? 18.805 -5.735 -9.488 1.00 96.62 106 SER A C 1
ATOM 904 O O . SER A 1 106 ? 17.633 -5.560 -9.838 1.00 96.62 106 SER A O 1
ATOM 906 N N . LYS A 1 107 ? 19.635 -4.710 -9.266 1.00 95.12 107 LYS A N 1
ATOM 907 C CA . LYS A 1 107 ? 19.251 -3.293 -9.371 1.00 95.12 107 LYS A CA 1
ATOM 908 C C . LYS A 1 107 ? 18.493 -2.972 -10.660 1.00 95.12 107 LYS A C 1
ATOM 910 O O . LYS A 1 107 ? 17.411 -2.392 -10.628 1.00 95.12 107 LYS A O 1
ATOM 915 N N . THR A 1 108 ? 19.040 -3.371 -11.805 1.00 94.94 108 THR A N 1
ATOM 916 C CA . THR A 1 108 ? 18.436 -3.111 -13.121 1.00 94.94 108 THR A CA 1
ATOM 917 C C . THR A 1 108 ? 17.076 -3.789 -13.273 1.00 94.94 108 THR A C 1
ATOM 919 O O . THR A 1 108 ? 16.132 -3.168 -13.764 1.00 94.94 108 THR A O 1
ATOM 922 N N . THR A 1 109 ? 16.954 -5.030 -12.796 1.00 96.19 109 THR A N 1
ATOM 923 C CA . THR A 1 109 ? 15.698 -5.785 -12.811 1.00 96.19 109 THR A CA 1
ATOM 924 C C . THR A 1 109 ? 14.650 -5.109 -11.941 1.00 96.19 109 THR A C 1
ATOM 926 O O . THR A 1 109 ? 13.537 -4.876 -12.409 1.00 96.19 109 THR A O 1
ATOM 929 N N . PHE A 1 110 ? 15.011 -4.717 -10.718 1.00 96.25 110 PHE A N 1
ATOM 930 C CA . PHE A 1 110 ? 14.096 -4.032 -9.813 1.00 96.25 110 PHE A CA 1
ATOM 931 C C . PHE A 1 110 ? 13.554 -2.738 -10.420 1.00 96.25 110 PHE A C 1
ATOM 933 O O . PHE A 1 110 ? 12.342 -2.562 -10.486 1.00 96.25 110 PHE A O 1
ATOM 940 N N . TYR A 1 111 ? 14.412 -1.849 -10.931 1.00 94.62 111 TYR A N 1
ATOM 941 C CA . TYR A 1 111 ? 13.940 -0.579 -11.495 1.00 94.62 111 TYR A CA 1
ATOM 942 C C . TYR A 1 111 ? 13.073 -0.758 -12.744 1.00 94.62 111 TYR A C 1
ATOM 944 O O . TYR A 1 111 ? 12.169 0.049 -12.971 1.00 94.62 111 TYR A O 1
ATOM 952 N N . LYS A 1 112 ? 13.305 -1.812 -13.537 1.00 95.06 112 LYS A N 1
ATOM 953 C CA . LYS A 1 112 ? 12.413 -2.167 -14.646 1.00 95.06 112 LYS A CA 1
ATOM 954 C C . LYS A 1 112 ? 11.040 -2.604 -14.126 1.00 95.06 112 LYS A C 1
ATOM 956 O O . LYS A 1 112 ? 10.032 -2.046 -14.546 1.00 95.06 112 LYS A O 1
ATOM 961 N N . ARG A 1 113 ? 11.005 -3.541 -13.175 1.00 96.44 113 ARG A N 1
ATOM 962 C CA . ARG A 1 113 ? 9.760 -4.068 -12.589 1.00 96.44 113 ARG A CA 1
ATOM 963 C C . ARG A 1 113 ? 8.975 -3.010 -11.821 1.00 96.44 113 ARG A C 1
ATOM 965 O O . ARG A 1 113 ? 7.767 -2.906 -11.966 1.00 96.44 113 ARG A O 1
ATOM 972 N N . LYS A 1 114 ? 9.664 -2.160 -11.065 1.00 96.94 114 LYS A N 1
ATOM 973 C CA . LYS A 1 114 ? 9.064 -1.021 -10.370 1.00 96.94 114 LYS A CA 1
ATOM 974 C C . LYS A 1 114 ? 8.383 -0.060 -11.340 1.00 96.94 114 LYS A C 1
ATOM 976 O O . LYS A 1 114 ? 7.318 0.455 -11.024 1.00 96.94 114 LYS A O 1
ATOM 981 N N . ARG A 1 115 ? 8.972 0.176 -12.516 1.00 96.56 115 ARG A N 1
ATOM 982 C CA . ARG A 1 115 ? 8.344 1.011 -13.544 1.00 96.56 115 ARG A CA 1
ATOM 983 C C . ARG A 1 115 ? 7.042 0.399 -14.052 1.00 96.56 115 ARG A C 1
ATOM 985 O O . ARG A 1 115 ? 6.057 1.119 -14.158 1.00 96.56 115 ARG A O 1
ATOM 992 N N . GLU A 1 116 ? 7.050 -0.904 -14.333 1.00 97.38 116 GLU A N 1
ATOM 993 C CA . GLU A 1 116 ? 5.850 -1.661 -14.721 1.00 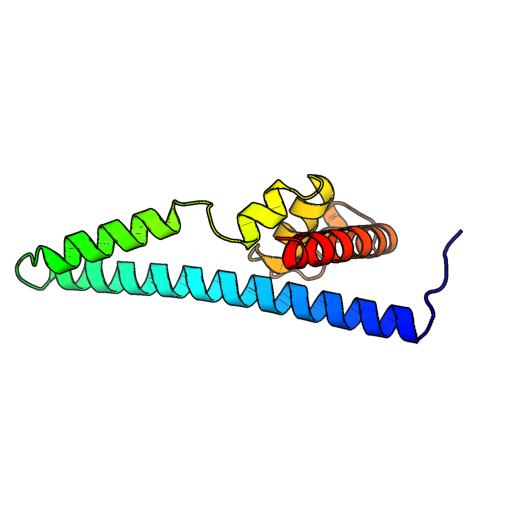97.38 116 GLU A CA 1
ATOM 994 C C . GLU A 1 116 ? 4.768 -1.543 -13.634 1.00 97.38 116 GLU A C 1
ATOM 996 O O . GLU A 1 116 ? 3.643 -1.152 -13.933 1.00 97.38 116 GLU A O 1
ATOM 1001 N N . ALA A 1 117 ? 5.142 -1.756 -12.370 1.00 98.19 117 ALA A N 1
ATOM 1002 C CA . ALA A 1 117 ? 4.223 -1.689 -11.239 1.00 98.19 117 ALA A CA 1
ATOM 1003 C C . ALA A 1 117 ? 3.632 -0.294 -10.999 1.00 98.19 117 ALA A C 1
ATOM 1005 O O . ALA A 1 117 ? 2.442 -0.168 -10.736 1.00 98.19 117 ALA A O 1
ATOM 1006 N N . ILE A 1 118 ? 4.441 0.764 -11.104 1.00 98.19 118 ILE A N 1
ATOM 1007 C CA . ILE A 1 118 ? 3.970 2.148 -10.934 1.00 98.19 118 ILE A CA 1
ATOM 1008 C C . ILE A 1 118 ? 2.993 2.532 -12.035 1.00 98.19 118 ILE A C 1
ATOM 1010 O O . ILE A 1 118 ? 1.984 3.170 -11.747 1.00 98.19 118 ILE A O 1
ATOM 1014 N N . LYS A 1 119 ? 3.287 2.150 -13.281 1.00 97.19 119 LYS A N 1
ATOM 1015 C CA . LYS A 1 119 ? 2.389 2.421 -14.399 1.00 97.19 119 LYS A CA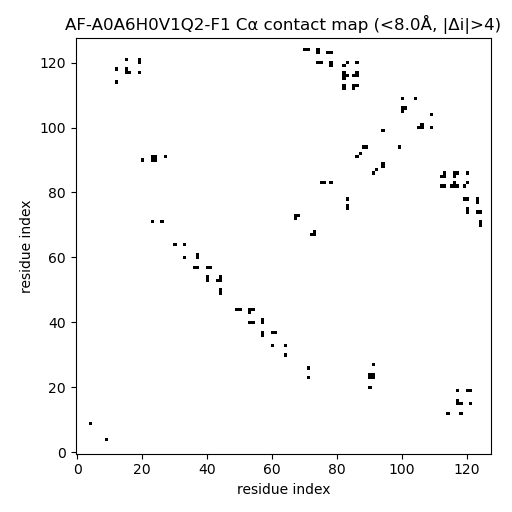 1
ATOM 1016 C C . LYS A 1 119 ? 1.039 1.736 -14.177 1.00 97.19 119 LYS A C 1
ATOM 1018 O O . LYS A 1 119 ? 0.025 2.417 -14.179 1.00 97.19 119 LYS A O 1
ATOM 1023 N N . GLU A 1 120 ? 1.050 0.432 -13.903 1.00 98.06 120 GLU A N 1
ATOM 1024 C CA . GLU A 1 120 ? -0.172 -0.339 -13.645 1.00 98.06 120 GLU A CA 1
ATOM 1025 C C . GLU A 1 120 ? -0.974 0.228 -12.464 1.00 98.06 120 GLU A C 1
ATOM 1027 O O . GLU A 1 120 ? -2.184 0.401 -12.570 1.00 98.06 120 GLU A O 1
ATOM 1032 N N . PHE A 1 121 ? -0.300 0.583 -11.365 1.00 98.25 121 PHE A N 1
ATOM 1033 C CA . PHE A 1 121 ? -0.948 1.189 -10.203 1.00 98.25 121 PHE A CA 1
ATOM 1034 C C . PHE A 1 121 ? -1.660 2.495 -10.567 1.00 98.25 121 PHE A C 1
ATOM 1036 O O . PHE A 1 121 ? -2.812 2.687 -10.196 1.00 98.25 121 PHE A O 1
ATOM 1043 N N . VAL A 1 122 ? -0.978 3.407 -11.269 1.00 97.31 122 VAL A N 1
ATOM 1044 C CA . VAL A 1 122 ? -1.543 4.712 -11.641 1.00 97.31 122 VAL A CA 1
ATOM 1045 C C . VAL A 1 122 ? -2.703 4.548 -12.619 1.00 97.31 122 VAL A C 1
ATOM 1047 O O . VAL A 1 122 ? -3.733 5.193 -12.433 1.00 97.31 122 VAL A O 1
ATOM 1050 N N . ASP A 1 123 ? -2.551 3.673 -13.613 1.00 96.44 123 ASP A N 1
ATOM 1051 C CA . ASP A 1 123 ? -3.592 3.395 -14.602 1.00 96.44 123 ASP A CA 1
ATOM 1052 C C . ASP A 1 123 ? -4.862 2.877 -13.901 1.00 96.44 123 ASP A C 1
ATOM 1054 O O . ASP A 1 123 ? -5.946 3.414 -14.121 1.00 96.44 123 ASP A O 1
ATOM 1058 N N . LEU A 1 124 ? -4.740 1.912 -12.980 1.00 96.81 124 LEU A N 1
ATOM 1059 C CA . LEU A 1 124 ? -5.875 1.389 -12.209 1.00 96.81 124 LEU A CA 1
ATOM 1060 C C . LEU A 1 124 ? -6.446 2.403 -11.211 1.00 96.81 124 LEU A C 1
ATOM 1062 O O . LEU A 1 124 ? -7.660 2.460 -11.034 1.00 96.81 124 LEU A O 1
ATOM 1066 N N . TYR A 1 125 ? -5.605 3.211 -10.563 1.00 95.62 125 TYR A N 1
ATOM 1067 C CA . TYR A 1 125 ? -6.050 4.186 -9.563 1.00 95.62 125 TYR A CA 1
ATOM 1068 C C . TYR A 1 125 ? -6.940 5.281 -10.159 1.00 95.62 125 TYR A C 1
ATOM 1070 O O . TYR A 1 125 ? -7.853 5.742 -9.486 1.00 95.62 125 TYR A O 1
ATOM 1078 N N . PHE A 1 126 ? -6.682 5.697 -11.401 1.00 93.50 126 PHE A N 1
ATOM 1079 C CA . PHE A 1 126 ? -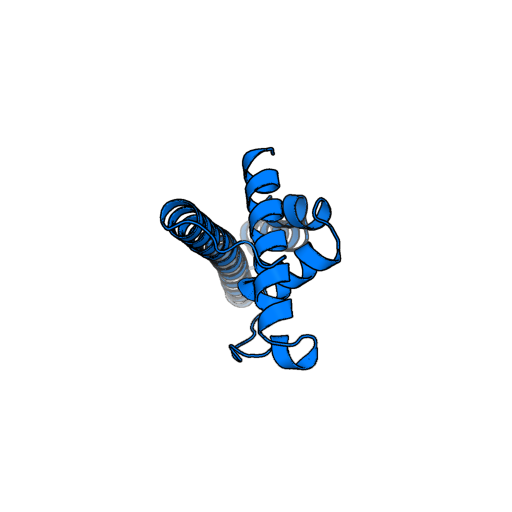7.498 6.701 -12.096 1.00 93.50 126 PHE A CA 1
ATOM 1080 C C . PHE A 1 126 ? -8.582 6.112 -13.006 1.00 93.50 126 PHE A C 1
ATOM 1082 O O . PHE A 1 126 ? -9.356 6.873 -13.582 1.00 93.50 126 PHE A O 1
ATOM 1089 N N . SER A 1 127 ? -8.621 4.788 -13.162 1.00 89.94 127 SER A N 1
ATOM 1090 C CA . SER A 1 127 ? -9.676 4.096 -13.918 1.00 89.94 127 SER A CA 1
ATOM 1091 C C . SER A 1 127 ? -10.826 3.596 -13.037 1.00 89.94 127 SER A C 1
ATOM 1093 O O . SER A 1 127 ? -11.859 3.210 -13.581 1.00 89.94 127 SER A O 1
ATOM 1095 N N . ASN A 1 128 ? -10.640 3.572 -11.712 1.00 66.19 128 ASN A N 1
ATOM 1096 C CA . ASN A 1 128 ? -11.691 3.329 -10.714 1.00 66.19 128 ASN A CA 1
ATOM 1097 C C . ASN A 1 128 ? -12.315 4.653 -10.266 1.00 66.19 128 ASN A C 1
ATOM 1099 O O . ASN A 1 128 ? -13.538 4.656 -10.011 1.00 66.19 128 ASN A O 1
#

Nearest PDB structures (foldseek):
  3lg7-assembly1_B  TM=4.405E-01  e=7.708E+00  synthetic construct

Mean predicted aligned error: 5.45 Å

Organism: NCBI:txid29556

Secondary structure (DSSP, 8-state):
------HHHHHHHHHHHHHHHHHHHHHHHHHHHHHHHHHHHHHHHHHSS--HHHHHHHHHHHHHHH---SHHHHHHHHS-HHHHHHHIIIIIS----TTGGGGTS-HHHHHHHHHHHHHHHHHHHHH-

Solvent-accessible surface area (backbone atoms only — not comparable to full-atom values): 7367 Å² total; per-residue (Å²): 133,87,81,78,72,51,76,64,57,49,52,51,51,51,51,50,55,50,49,54,46,50,55,39,46,52,50,53,51,52,54,51,48,51,54,50,52,41,52,53,38,56,50,47,54,74,76,42,81,82,49,67,65,51,53,53,53,37,49,56,49,52,49,60,71,68,50,68,78,46,69,67,46,52,38,42,72,72,38,58,70,71,33,27,50,50,50,39,60,71,52,70,46,93,61,84,58,92,63,64,56,62,83,81,32,57,72,71,56,43,58,53,50,49,50,53,26,52,50,52,51,52,55,46,60,75,71,108

Foldseek 3Di:
DPPDDDPVRVVVLVVLVVVLQVVLVVVLVVLVVLVVLLVVLVVCCVPPPRDVVSVVSNVVSVVVNVDCPDLLSVLLVPDDVQLSVLSCVQHVDPPPDPVPCVVPDDPVVSVVSPSVSSVSSVVSSVVD

InterPro domains:
  IPR058231 MG284-like, C-terminal domain [NF045770] (70-125)

Radius of gyration: 19.24 Å; Cα contacts (8 Å, |Δi|>4): 75; chains: 1; bounding box: 41×24×60 Å

Sequence (128 aa):
MNSILTKEEKTFYNQQCRLTREICKMHLLYLDNIKKQISCLKFKERFEKTNPEFTAKRQLLEEKLQQNDSLIQIVLSNMSPKNAWIIEKTYLSNNYNSEWYLDYFSKTTFYKRKREAIKEFVDLYFSN

pLDDT: mean 90.44, std 10.02, range [35.34, 98.25]